Protein AF-A0A925WTY4-F1 (afdb_monomer)

Radius of gyration: 14.21 Å; Cα contacts (8 Å, |Δi|>4): 182; chains: 1; bounding box: 34×25×43 Å

Sequence (98 aa):
MDRHCSYSPDRRWILTDTYPDTGGFRTRLLFDPAKEQRIDIGRFHGPTPPGGEIRCDLHPRWSRDGRQVCIDSIHENGRRQVYVLDVSGFTAAIARGI

pLDDT: mean 70.8, std 14.61, range [34.0, 86.88]

Secondary structure (DSSP, 8-state):
-----EE-TTS-PEEEEPPP-TTSEEEEEEEETTTTEEEEEEEEE----TT---------EE-TTSSEEEEEE-TTTSS-EEEEEE-HHHHTT-----

Nearest PDB structures (foldseek):
  2gop-assembly1_A  TM=6.955E-01  e=1.382E-01  Pyrococcus furiosus
  2ecf-assembly1_A-2  TM=6.765E-01  e=1.037E-01  Stenotrophomonas maltophilia
  3pe7-assembly1_A  TM=4.544E-01  e=6.978E-03  Yersinia enterocolitica subsp. enterocolitica 8081
  5yp4-assembly2_C  TM=6.655E-01  e=1.382E-01  Pseudoxanthomonas mexicana
  5yp4-assembly2_D  TM=4.133E-01  e=8.729E-02  Pseudoxanthomonas mexicana

Structure (mmCIF, N/CA/C/O backbone):
data_AF-A0A925WTY4-F1
#
_entry.id   AF-A0A925WTY4-F1
#
loop_
_atom_site.group_PDB
_atom_site.id
_atom_site.type_symbol
_atom_site.label_atom_id
_atom_site.label_alt_id
_atom_site.label_comp_id
_atom_site.label_asym_id
_atom_site.label_entity_id
_atom_site.label_seq_id
_atom_site.pdbx_PDB_ins_code
_atom_site.Cartn_x
_atom_site.Cartn_y
_atom_site.Cartn_z
_atom_site.occupancy
_atom_site.B_iso_or_equiv
_atom_site.auth_seq_id
_atom_site.auth_comp_id
_atom_site.auth_asym_id
_atom_site.auth_atom_id
_atom_site.pdbx_PDB_model_num
ATOM 1 N N . MET A 1 1 ? -1.409 15.444 -11.329 1.00 35.53 1 MET A N 1
ATOM 2 C CA . MET A 1 1 ? -1.956 15.317 -9.953 1.00 35.53 1 MET A CA 1
ATOM 3 C C . MET A 1 1 ? -2.829 14.084 -10.012 1.00 35.53 1 MET A C 1
ATOM 5 O O . MET A 1 1 ? -4.044 14.191 -10.160 1.00 35.53 1 MET A O 1
ATOM 9 N N . ASP A 1 2 ? -2.181 12.923 -10.046 1.00 41.03 2 ASP A N 1
ATOM 10 C CA . ASP A 1 2 ? -2.831 11.698 -10.505 1.00 41.03 2 ASP A CA 1
ATOM 11 C C . ASP A 1 2 ? -3.336 10.915 -9.294 1.00 41.03 2 ASP A C 1
ATOM 13 O O . ASP A 1 2 ? -2.665 10.771 -8.272 1.00 41.03 2 ASP A O 1
ATOM 17 N N . ARG A 1 3 ? -4.618 10.564 -9.375 1.00 44.59 3 ARG A N 1
ATOM 18 C CA . ARG A 1 3 ? -5.564 10.396 -8.265 1.00 44.59 3 ARG A CA 1
ATOM 19 C C . ARG A 1 3 ? -5.533 8.978 -7.676 1.00 44.59 3 ARG A C 1
ATOM 21 O O . ARG A 1 3 ? -6.570 8.321 -7.637 1.00 44.59 3 ARG A O 1
ATOM 28 N N . HIS A 1 4 ? -4.387 8.505 -7.188 1.00 60.81 4 HIS A N 1
ATOM 29 C CA . HIS A 1 4 ? -4.259 7.138 -6.639 1.00 60.81 4 HIS A CA 1
ATOM 30 C C . HIS A 1 4 ? -4.226 7.057 -5.108 1.00 60.81 4 HIS A C 1
ATOM 32 O O . HIS A 1 4 ? -3.730 6.087 -4.541 1.00 60.81 4 HIS A O 1
ATOM 38 N N . CYS A 1 5 ? -4.799 8.048 -4.423 1.00 68.69 5 CYS A N 1
ATOM 39 C CA . CYS A 1 5 ? -4.959 8.001 -2.974 1.00 68.69 5 CYS A CA 1
ATOM 40 C C . CYS A 1 5 ? -6.191 7.167 -2.604 1.00 68.69 5 CYS A C 1
ATOM 42 O O . CYS A 1 5 ? -7.307 7.485 -3.018 1.00 68.69 5 CYS A O 1
ATOM 44 N N . SER A 1 6 ? -5.999 6.134 -1.787 1.00 76.12 6 SER A N 1
ATOM 45 C CA . SER A 1 6 ? -7.090 5.308 -1.263 1.00 76.12 6 SER A CA 1
ATOM 46 C C . SER A 1 6 ? -7.072 5.326 0.255 1.00 76.12 6 SER A C 1
ATOM 48 O O . SER A 1 6 ? -6.056 5.018 0.882 1.00 76.12 6 SER A O 1
ATOM 50 N N . TYR A 1 7 ? -8.202 5.700 0.847 1.00 82.50 7 TYR A N 1
ATOM 51 C CA . TYR A 1 7 ? -8.368 5.652 2.290 1.00 82.50 7 TYR A CA 1
ATOM 52 C C . TYR A 1 7 ? -8.609 4.212 2.741 1.00 82.50 7 TYR A C 1
ATOM 54 O O . TYR A 1 7 ? -9.363 3.458 2.124 1.00 82.50 7 TYR A O 1
ATOM 62 N N . SER A 1 8 ? -7.980 3.864 3.853 1.00 81.50 8 SER A N 1
ATOM 63 C CA . SER A 1 8 ? -8.329 2.698 4.664 1.00 81.50 8 SER A CA 1
ATOM 64 C C . SER A 1 8 ? -9.809 2.717 5.076 1.00 81.50 8 SER A C 1
ATOM 66 O O . SER A 1 8 ? -10.437 3.783 5.083 1.00 81.50 8 SER A O 1
ATOM 68 N N . PRO A 1 9 ? -10.393 1.558 5.439 1.00 80.88 9 PRO A N 1
ATOM 69 C CA . PRO A 1 9 ? -11.803 1.469 5.827 1.00 80.88 9 PRO A CA 1
ATOM 70 C C . PRO A 1 9 ? -12.190 2.398 6.989 1.00 80.88 9 PRO A C 1
ATOM 72 O O . PRO A 1 9 ? -13.298 2.930 7.004 1.00 80.88 9 PRO A O 1
ATOM 75 N N . ASP A 1 10 ? -11.268 2.635 7.925 1.00 80.50 10 ASP A N 1
ATOM 76 C CA . ASP A 1 10 ? -11.433 3.542 9.069 1.00 80.50 10 ASP A CA 1
ATOM 77 C C . ASP A 1 10 ? -11.120 5.016 8.736 1.00 80.50 10 ASP A C 1
ATOM 79 O O . ASP A 1 10 ? -11.238 5.887 9.596 1.00 80.50 10 ASP A O 1
ATOM 83 N N . ARG A 1 11 ? -10.744 5.306 7.482 1.00 82.44 11 ARG A N 1
ATOM 84 C CA . ARG A 1 11 ? -10.321 6.618 6.961 1.00 82.44 11 ARG A CA 1
ATOM 85 C C . ARG A 1 11 ? -9.110 7.226 7.662 1.00 82.44 11 ARG A C 1
ATOM 87 O O . ARG A 1 11 ? -8.843 8.415 7.481 1.00 82.44 11 ARG A O 1
ATOM 94 N N . ARG A 1 12 ? -8.357 6.434 8.4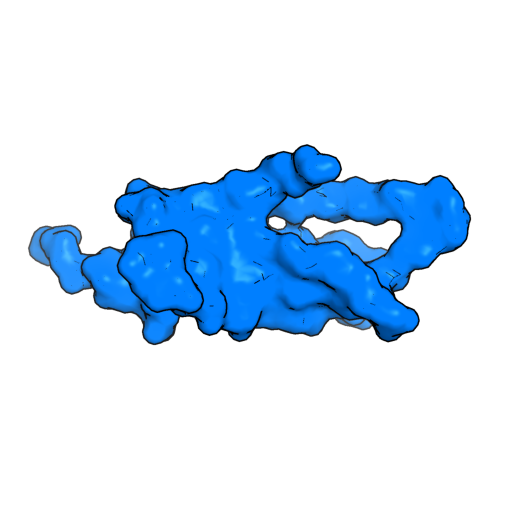22 1.00 82.88 12 ARG A N 1
ATOM 95 C CA . ARG A 1 12 ? -7.198 6.926 9.164 1.00 82.88 12 ARG A CA 1
ATOM 96 C C . ARG A 1 12 ? -5.943 6.952 8.308 1.00 82.88 12 ARG A C 1
ATOM 98 O O . ARG A 1 12 ? -5.200 7.923 8.321 1.00 82.88 12 ARG A O 1
ATOM 105 N N . TRP A 1 13 ? -5.718 5.888 7.556 1.00 84.62 13 TRP A N 1
ATOM 106 C CA . TRP A 1 13 ? -4.559 5.737 6.686 1.00 84.62 13 TRP A CA 1
ATOM 107 C C . TRP A 1 13 ? -4.897 6.082 5.246 1.00 84.62 13 TRP A C 1
ATOM 109 O O . TRP A 1 13 ? -5.901 5.608 4.707 1.00 84.62 13 TRP A O 1
ATOM 119 N N . ILE A 1 14 ? -4.018 6.851 4.617 1.00 86.88 14 ILE A N 1
ATOM 120 C CA . ILE A 1 14 ? -4.009 7.131 3.187 1.00 86.88 14 ILE A CA 1
ATOM 121 C C . ILE A 1 14 ? -2.932 6.258 2.5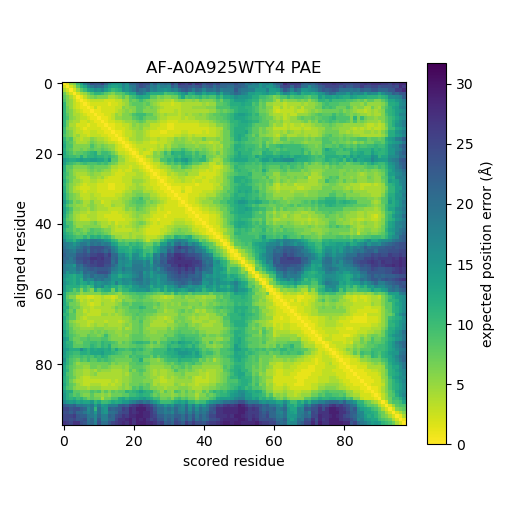60 1.00 86.88 14 ILE A C 1
ATOM 123 O O . ILE A 1 14 ? -1.756 6.388 2.890 1.00 86.88 14 ILE A O 1
ATOM 127 N N . LEU A 1 15 ? -3.324 5.385 1.641 1.00 83.81 15 LEU A N 1
ATOM 128 C CA . LEU A 1 15 ? -2.391 4.669 0.784 1.00 83.81 15 LEU A CA 1
ATOM 129 C C . LEU A 1 15 ? -2.118 5.515 -0.457 1.00 83.81 15 LEU A C 1
ATOM 131 O O . LEU A 1 15 ? -3.051 5.865 -1.180 1.00 83.81 15 LEU A O 1
ATOM 135 N N . THR A 1 16 ? -0.850 5.855 -0.671 1.00 79.94 16 THR A N 1
ATOM 136 C CA . THR A 1 16 ? -0.386 6.671 -1.797 1.00 79.94 16 THR A CA 1
ATOM 137 C C . THR A 1 16 ? 1.011 6.234 -2.252 1.00 79.94 16 THR A C 1
ATOM 139 O O . THR A 1 16 ? 1.603 5.289 -1.714 1.00 79.94 16 THR A O 1
ATOM 142 N N . ASP A 1 17 ? 1.536 6.892 -3.279 1.00 76.19 17 ASP A N 1
ATOM 143 C CA . ASP A 1 17 ? 2.849 6.624 -3.843 1.00 76.19 17 ASP A CA 1
ATOM 144 C C . ASP A 1 17 ? 3.617 7.876 -4.222 1.00 76.19 17 ASP A C 1
ATOM 146 O O . ASP A 1 17 ? 3.059 8.958 -4.403 1.00 76.19 17 ASP A O 1
ATOM 150 N N . THR A 1 18 ? 4.932 7.715 -4.310 1.00 73.38 18 THR A N 1
ATOM 151 C CA . THR A 1 18 ? 5.818 8.762 -4.798 1.00 73.38 18 THR A CA 1
ATOM 152 C C . THR A 1 18 ? 6.014 8.644 -6.302 1.00 73.38 18 THR A C 1
ATOM 154 O O . THR A 1 18 ? 6.024 7.548 -6.872 1.00 73.38 18 THR A O 1
ATOM 157 N N . TYR A 1 19 ? 6.298 9.782 -6.933 1.00 69.88 19 TYR A N 1
ATOM 158 C CA . TYR A 1 19 ? 6.878 9.787 -8.270 1.00 69.88 19 TYR A CA 1
ATOM 159 C C . TYR A 1 19 ? 8.163 8.944 -8.311 1.00 69.88 19 TYR A C 1
ATOM 161 O O . TYR A 1 19 ? 8.834 8.803 -7.278 1.00 69.88 19 TYR A O 1
ATOM 169 N N . PRO A 1 20 ? 8.490 8.364 -9.480 1.00 67.06 20 PRO A N 1
ATOM 170 C CA . PRO A 1 20 ? 9.725 7.621 -9.637 1.00 67.06 20 PRO A CA 1
ATOM 171 C C . PRO A 1 20 ? 10.922 8.532 -9.356 1.00 67.06 20 PRO A C 1
ATOM 173 O O . PRO A 1 20 ? 10.970 9.667 -9.833 1.00 67.06 20 PRO A O 1
ATOM 176 N N . ASP A 1 21 ? 11.866 8.037 -8.559 1.00 70.00 21 ASP A N 1
ATOM 177 C CA . ASP A 1 21 ? 13.143 8.708 -8.330 1.00 70.00 21 ASP A CA 1
ATOM 178 C C . ASP A 1 21 ? 14.042 8.653 -9.581 1.00 70.00 21 ASP A C 1
ATOM 180 O O . ASP A 1 21 ? 13.698 8.051 -10.601 1.00 70.00 21 ASP A O 1
ATOM 184 N N . THR A 1 22 ? 15.226 9.267 -9.513 1.00 69.81 22 THR A N 1
ATOM 185 C CA . THR A 1 22 ? 16.219 9.254 -10.603 1.00 69.81 22 THR A CA 1
ATOM 186 C C . THR A 1 22 ? 16.678 7.845 -10.996 1.00 69.81 22 THR A C 1
ATOM 188 O O . THR A 1 22 ? 17.235 7.671 -12.076 1.00 69.81 22 THR A O 1
ATOM 191 N N . GLY A 1 23 ? 16.448 6.843 -10.141 1.00 67.00 23 GLY A N 1
ATOM 192 C CA . GLY A 1 23 ? 16.701 5.428 -10.408 1.00 67.00 23 GLY A CA 1
ATOM 193 C C . GLY A 1 23 ? 15.480 4.663 -10.928 1.00 67.00 23 GLY A C 1
ATOM 194 O O . GLY A 1 23 ? 15.561 3.448 -11.079 1.00 67.00 23 GLY A O 1
ATOM 195 N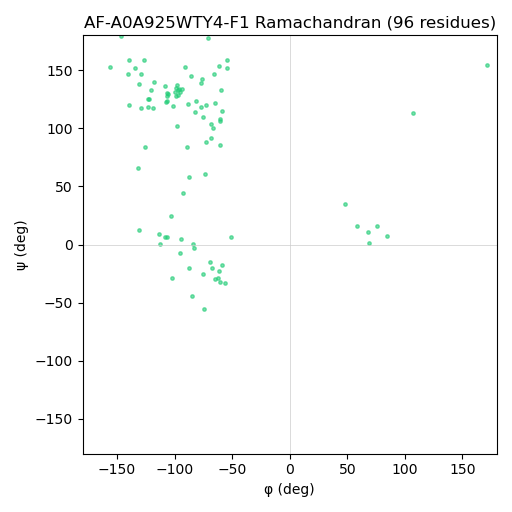 N . GLY A 1 24 ? 14.350 5.329 -11.184 1.00 70.62 24 GLY A N 1
ATOM 196 C CA . GLY A 1 24 ? 13.120 4.693 -11.657 1.00 70.62 24 GLY A CA 1
ATOM 197 C C . GLY A 1 24 ? 12.349 3.933 -10.575 1.00 70.62 24 GLY A C 1
ATOM 198 O O . GLY A 1 24 ? 11.477 3.124 -10.899 1.00 70.62 24 GLY A O 1
ATOM 199 N N . PHE A 1 25 ? 12.635 4.157 -9.291 1.00 72.06 25 PHE A N 1
ATOM 200 C CA . PHE A 1 25 ? 11.923 3.504 -8.194 1.00 72.06 25 PHE A CA 1
ATOM 201 C C . PHE A 1 25 ? 10.764 4.355 -7.694 1.00 72.06 25 PHE A C 1
ATOM 203 O O . PHE A 1 25 ? 10.925 5.539 -7.410 1.00 72.06 25 PHE A O 1
ATOM 210 N N . ARG A 1 26 ? 9.606 3.723 -7.507 1.00 75.31 26 ARG A N 1
ATOM 211 C CA . ARG A 1 26 ? 8.440 4.318 -6.847 1.00 75.31 26 ARG A CA 1
ATOM 212 C C . ARG A 1 26 ? 8.273 3.709 -5.467 1.00 75.31 26 ARG A C 1
ATOM 214 O O . ARG A 1 26 ? 8.261 2.483 -5.322 1.00 75.31 26 ARG A O 1
ATOM 221 N N . THR A 1 27 ? 8.118 4.557 -4.460 1.00 76.94 27 THR A N 1
ATOM 222 C CA . THR A 1 27 ? 7.878 4.115 -3.088 1.00 76.94 27 THR A CA 1
ATOM 223 C C . THR A 1 27 ? 6.391 4.158 -2.788 1.00 76.94 27 THR A C 1
ATOM 225 O O . THR A 1 27 ? 5.703 5.137 -3.074 1.00 76.94 27 THR A O 1
ATOM 228 N N . ARG A 1 28 ? 5.898 3.070 -2.206 1.00 78.31 28 ARG A N 1
ATOM 229 C CA . ARG A 1 28 ? 4.544 2.922 -1.692 1.00 78.31 28 ARG A CA 1
ATOM 230 C C . ARG A 1 28 ? 4.544 3.238 -0.218 1.00 78.31 28 ARG A C 1
ATOM 232 O O . ARG A 1 28 ? 5.369 2.706 0.524 1.00 78.31 28 ARG A O 1
ATOM 239 N N . LEU A 1 29 ? 3.612 4.086 0.192 1.00 82.56 29 LEU A N 1
ATOM 240 C CA . LEU A 1 29 ? 3.562 4.568 1.559 1.00 82.56 29 LEU A CA 1
ATOM 241 C C . LEU A 1 29 ? 2.134 4.662 2.086 1.00 82.56 29 LEU A C 1
ATOM 243 O O . LEU A 1 29 ? 1.188 4.974 1.361 1.00 82.56 29 LEU A O 1
ATOM 247 N N . LEU A 1 30 ? 2.015 4.405 3.381 1.00 84.06 30 LEU A N 1
ATOM 248 C CA . LEU A 1 30 ? 0.864 4.745 4.193 1.00 84.06 30 LEU A CA 1
ATOM 249 C C . LEU A 1 30 ? 1.143 6.067 4.897 1.00 84.06 30 LEU A C 1
ATOM 251 O O . LEU A 1 30 ? 2.214 6.261 5.472 1.00 84.06 30 LEU A O 1
ATOM 255 N N . PHE A 1 31 ? 0.172 6.967 4.865 1.00 84.19 31 PHE A N 1
ATOM 256 C CA . PHE A 1 31 ? 0.240 8.251 5.543 1.00 84.19 31 PHE A CA 1
ATOM 257 C C . PHE A 1 31 ? -0.943 8.405 6.502 1.00 84.19 31 PHE A C 1
ATOM 259 O O . PHE A 1 31 ? -2.092 8.261 6.086 1.00 84.19 31 PHE A O 1
ATOM 266 N N . ASP A 1 32 ? -0.665 8.680 7.777 1.00 86.44 32 ASP A N 1
ATOM 267 C CA . ASP A 1 32 ? -1.651 9.069 8.792 1.00 86.44 32 ASP A CA 1
ATOM 268 C C . ASP A 1 32 ? -1.624 10.606 8.908 1.00 86.44 32 ASP A C 1
ATOM 270 O O . ASP A 1 32 ? -0.707 11.152 9.531 1.00 86.44 32 ASP A O 1
ATOM 274 N N . PRO A 1 33 ? -2.595 11.327 8.313 1.00 82.00 33 PRO A N 1
ATOM 275 C CA . PRO A 1 33 ? -2.630 12.784 8.350 1.00 82.00 33 PRO A CA 1
ATOM 276 C C . PRO A 1 33 ? -2.905 13.336 9.753 1.00 82.00 33 PRO A C 1
ATOM 278 O O . PRO A 1 33 ? -2.580 14.488 10.010 1.00 82.00 33 PRO A O 1
ATOM 281 N N . ALA A 1 34 ? -3.476 12.546 10.671 1.00 81.50 34 ALA A N 1
ATOM 282 C CA . ALA A 1 34 ? -3.738 13.006 12.034 1.00 81.50 34 ALA A CA 1
ATOM 283 C C . ALA A 1 34 ? -2.459 13.060 12.882 1.00 81.50 34 ALA A C 1
ATOM 285 O O . ALA A 1 34 ? -2.394 13.810 13.854 1.00 81.50 34 ALA A O 1
ATOM 286 N N . LYS A 1 35 ? -1.453 12.254 12.529 1.00 81.50 35 LYS A N 1
ATOM 287 C CA . LYS A 1 35 ? -0.159 12.181 13.226 1.00 81.50 35 LYS A CA 1
ATOM 288 C C . LYS A 1 35 ? 1.014 12.694 12.395 1.00 81.50 35 LYS A C 1
ATOM 290 O O . LYS A 1 35 ? 2.146 12.597 12.855 1.00 81.50 35 LYS A O 1
ATOM 295 N N . GLU A 1 36 ? 0.752 13.144 11.167 1.00 84.69 36 GLU A N 1
ATOM 296 C CA . GLU A 1 36 ? 1.767 13.432 10.144 1.00 84.69 36 GLU A CA 1
ATOM 297 C C . GLU A 1 36 ? 2.785 12.288 9.984 1.00 84.69 36 GLU A C 1
ATOM 299 O O . GLU A 1 36 ? 3.972 12.493 9.729 1.00 84.69 36 GLU A O 1
ATOM 304 N N . GLN A 1 37 ? 2.319 11.045 10.141 1.00 84.00 37 GLN A N 1
ATOM 305 C CA . GLN A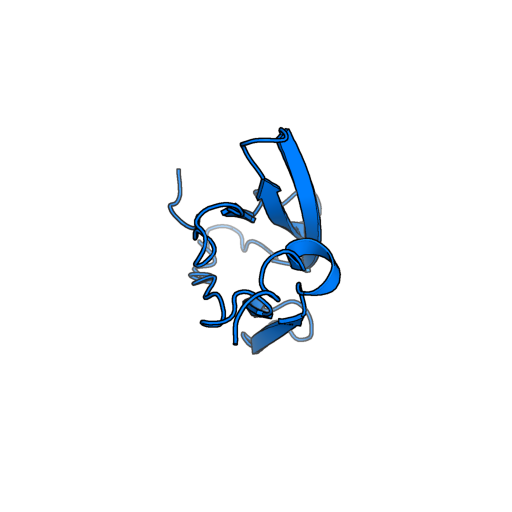 1 37 ? 3.184 9.872 10.149 1.00 84.00 37 GLN A CA 1
ATOM 306 C C . GLN A 1 37 ? 3.185 9.197 8.782 1.00 84.00 37 GLN A C 1
ATOM 308 O O . GLN A 1 37 ? 2.135 8.835 8.254 1.00 84.00 37 GLN A O 1
ATOM 313 N N . ARG A 1 38 ? 4.382 8.962 8.241 1.00 84.94 38 ARG A N 1
ATOM 314 C CA . ARG A 1 38 ? 4.604 8.209 7.003 1.00 84.94 38 ARG A CA 1
ATOM 315 C C . ARG A 1 38 ? 5.233 6.849 7.300 1.00 84.94 38 ARG A C 1
ATOM 317 O O . ARG A 1 38 ? 6.176 6.760 8.080 1.00 84.94 38 ARG A O 1
ATOM 324 N N . ILE A 1 39 ? 4.736 5.813 6.631 1.00 83.62 39 ILE A N 1
ATOM 325 C CA . ILE A 1 39 ? 5.249 4.443 6.693 1.00 83.62 39 ILE A CA 1
ATOM 326 C C . ILE A 1 39 ? 5.460 3.946 5.268 1.00 83.62 39 ILE A C 1
ATOM 328 O O . ILE A 1 39 ? 4.502 3.824 4.508 1.00 83.62 39 ILE A O 1
ATOM 332 N N . ASP A 1 40 ? 6.701 3.630 4.912 1.00 84.56 40 ASP A N 1
ATOM 333 C CA . ASP A 1 40 ? 7.027 3.069 3.602 1.00 84.56 40 ASP A CA 1
ATOM 334 C C . ASP A 1 40 ? 6.776 1.558 3.620 1.00 84.56 40 ASP A C 1
ATOM 336 O O . ASP A 1 40 ? 7.436 0.813 4.340 1.00 84.56 40 ASP A O 1
ATOM 340 N N . ILE A 1 41 ? 5.800 1.110 2.831 1.00 79.81 41 ILE A N 1
ATOM 341 C CA . ILE A 1 41 ? 5.371 -0.296 2.760 1.00 79.81 41 ILE A CA 1
ATOM 342 C C . ILE A 1 41 ? 6.038 -1.064 1.612 1.00 79.81 41 ILE A C 1
ATOM 344 O O . ILE A 1 41 ? 5.877 -2.276 1.501 1.00 79.81 41 ILE A O 1
ATOM 348 N N . GLY A 1 42 ? 6.783 -0.377 0.744 1.00 75.88 42 GLY A N 1
ATOM 349 C CA . GLY A 1 42 ? 7.593 -1.023 -0.284 1.00 75.88 42 GLY A CA 1
ATOM 350 C C . GLY A 1 42 ? 8.187 -0.043 -1.288 1.00 75.88 42 GLY A C 1
ATOM 351 O O . GLY A 1 42 ? 7.639 1.031 -1.524 1.00 75.88 42 GLY A O 1
ATOM 352 N N . ARG A 1 43 ? 9.305 -0.423 -1.907 1.00 79.50 43 ARG A N 1
ATOM 353 C CA . ARG A 1 43 ? 9.965 0.336 -2.976 1.00 79.50 43 ARG A CA 1
ATOM 354 C C . ARG A 1 43 ? 10.076 -0.557 -4.200 1.00 79.50 43 ARG A C 1
ATOM 356 O O . ARG A 1 43 ? 10.714 -1.603 -4.145 1.00 79.50 43 ARG A O 1
ATOM 363 N N . PHE A 1 44 ? 9.446 -0.149 -5.294 1.00 73.62 44 PHE A N 1
ATOM 364 C CA . PHE A 1 44 ? 9.296 -0.977 -6.485 1.00 73.62 44 PHE A CA 1
ATOM 365 C C . PHE A 1 44 ? 9.931 -0.293 -7.688 1.00 73.62 44 PHE A C 1
ATOM 367 O O . PHE A 1 44 ? 9.705 0.893 -7.931 1.00 73.62 44 PHE A O 1
ATOM 374 N N . HIS A 1 45 ? 10.723 -1.045 -8.448 1.00 68.81 45 HIS A N 1
ATOM 375 C CA . HIS A 1 45 ? 11.298 -0.556 -9.693 1.00 68.81 45 HIS A CA 1
ATOM 376 C C . HIS A 1 45 ? 10.203 -0.474 -10.764 1.00 68.81 45 HIS A C 1
ATOM 378 O O . HIS A 1 45 ? 9.558 -1.473 -11.093 1.00 68.81 45 HIS A O 1
ATOM 384 N N . GLY A 1 46 ? 9.975 0.729 -11.279 1.00 64.38 46 GLY A N 1
ATOM 385 C CA . GLY A 1 46 ? 9.026 1.022 -12.342 1.00 64.38 46 GLY A CA 1
ATOM 386 C C . GLY A 1 46 ? 9.760 1.746 -13.465 1.00 64.38 46 GLY A C 1
ATOM 387 O O . GLY A 1 46 ? 9.731 2.979 -13.479 1.00 64.38 46 GLY A O 1
ATOM 388 N N . PRO A 1 47 ? 10.433 1.023 -14.382 1.00 58.25 47 PRO A N 1
ATOM 389 C CA . PRO A 1 47 ? 11.190 1.646 -15.459 1.00 58.25 47 PRO A CA 1
ATOM 390 C C . PRO A 1 47 ? 10.232 2.476 -16.303 1.00 58.25 47 PRO A C 1
ATOM 392 O O . PRO A 1 47 ? 9.420 1.913 -17.019 1.00 58.25 47 PRO A O 1
ATOM 395 N N . THR A 1 48 ? 10.279 3.802 -16.192 1.00 55.84 48 THR A N 1
ATOM 396 C CA . THR A 1 48 ? 9.412 4.682 -16.984 1.00 55.84 48 THR A CA 1
ATOM 397 C C . THR A 1 48 ? 9.984 4.710 -18.405 1.00 55.84 48 THR A C 1
ATOM 399 O O . THR A 1 48 ? 11.085 5.234 -18.579 1.00 55.84 48 THR A O 1
ATOM 402 N N . PRO A 1 49 ? 9.332 4.109 -19.420 1.00 52.16 49 PRO A N 1
ATOM 403 C CA . PRO A 1 49 ? 9.866 4.088 -20.770 1.00 52.16 49 PRO A CA 1
ATOM 404 C C . PRO A 1 49 ? 9.892 5.517 -21.323 1.00 52.16 49 PRO A C 1
ATOM 406 O O . PRO A 1 49 ? 8.985 6.300 -21.017 1.00 52.16 49 PRO A O 1
ATOM 409 N N . PRO A 1 50 ? 10.871 5.872 -22.172 1.00 42.38 50 PRO A N 1
ATOM 410 C CA . PRO A 1 50 ? 10.862 7.160 -22.852 1.00 42.38 50 PRO A CA 1
ATOM 411 C C . PRO A 1 50 ? 9.581 7.277 -23.692 1.00 42.38 50 PRO A C 1
ATOM 413 O O . PRO A 1 50 ? 9.368 6.493 -24.613 1.00 42.38 50 PRO A O 1
ATOM 416 N N . GLY A 1 51 ? 8.704 8.222 -23.344 1.00 48.34 51 GLY A N 1
ATOM 417 C CA . GLY A 1 51 ? 7.442 8.471 -24.054 1.00 48.34 51 GLY A CA 1
ATOM 418 C C . GLY A 1 51 ? 6.250 7.592 -23.650 1.00 48.34 51 GLY A C 1
ATOM 419 O O . GLY A 1 51 ? 5.208 7.676 -24.296 1.00 48.34 51 GLY A O 1
ATOM 420 N N . GLY A 1 52 ? 6.366 6.770 -22.602 1.00 46.88 52 GLY A N 1
ATOM 421 C CA . GLY A 1 52 ? 5.297 5.874 -22.154 1.00 46.88 52 GLY A CA 1
ATOM 422 C C . GLY A 1 52 ? 4.819 6.166 -20.733 1.00 46.88 52 GLY A C 1
ATOM 423 O O . GLY A 1 52 ? 5.561 6.001 -19.767 1.00 46.88 52 GLY A O 1
ATOM 424 N N . GLU A 1 53 ? 3.548 6.532 -20.595 1.00 43.75 53 GLU A N 1
ATOM 425 C CA . GLU A 1 53 ? 2.837 6.545 -19.318 1.00 43.75 53 GLU A CA 1
ATOM 426 C C . GLU A 1 53 ? 2.661 5.080 -18.874 1.00 43.75 53 GLU A C 1
ATOM 428 O O . GLU A 1 53 ? 1.846 4.351 -19.443 1.00 43.75 53 GLU A O 1
ATOM 433 N N . ILE A 1 54 ? 3.444 4.592 -17.898 1.00 50.41 54 ILE A N 1
ATOM 434 C CA . ILE A 1 54 ? 3.121 3.303 -17.267 1.00 50.41 54 ILE A CA 1
ATOM 435 C C . ILE A 1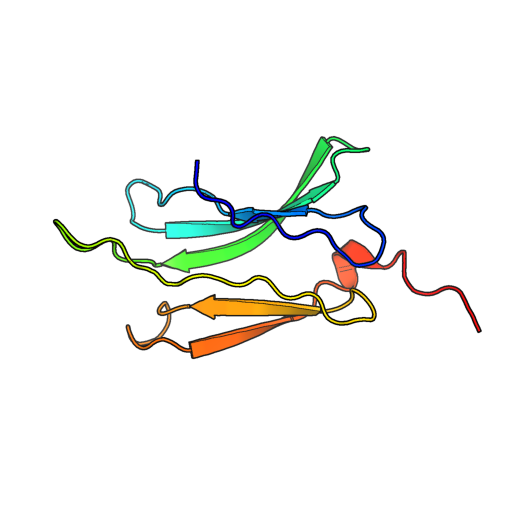 54 ? 1.839 3.513 -16.471 1.00 50.41 54 ILE A C 1
ATOM 437 O O . ILE A 1 54 ? 1.861 3.868 -15.293 1.00 50.41 54 ILE A O 1
ATOM 441 N N . ARG A 1 55 ? 0.715 3.246 -17.136 1.00 47.66 55 ARG A N 1
ATOM 442 C CA . ARG A 1 55 ? -0.587 2.991 -16.527 1.00 47.66 55 ARG A CA 1
ATOM 443 C C . ARG A 1 55 ? -0.584 1.603 -15.900 1.00 47.66 55 ARG A C 1
ATOM 445 O O . ARG A 1 55 ? -1.377 0.731 -16.245 1.00 47.66 55 ARG A O 1
ATOM 452 N N . CYS A 1 56 ? 0.304 1.384 -14.937 1.00 48.44 56 CYS A N 1
ATOM 453 C CA . CYS A 1 56 ? -0.147 0.609 -13.798 1.00 48.44 56 CYS A CA 1
ATOM 454 C C . CYS A 1 56 ? -1.059 1.583 -13.061 1.00 48.44 56 CYS A C 1
ATOM 456 O O . CYS A 1 56 ? -0.587 2.362 -12.238 1.00 48.44 56 CYS A O 1
ATOM 458 N N . ASP A 1 57 ? -2.343 1.590 -13.435 1.00 48.53 57 ASP A N 1
ATOM 459 C CA . ASP A 1 57 ? -3.411 2.046 -12.552 1.00 48.53 57 ASP A CA 1
ATOM 460 C C . ASP A 1 57 ? -3.341 1.117 -11.355 1.00 48.53 57 ASP A C 1
ATOM 462 O O . ASP A 1 57 ? -3.926 0.033 -11.305 1.00 48.53 57 ASP A O 1
ATOM 466 N N . LEU A 1 58 ? -2.466 1.510 -10.445 1.00 51.03 58 LEU A N 1
ATOM 467 C CA . LEU A 1 58 ? -2.307 0.915 -9.155 1.00 51.03 58 LEU A CA 1
ATOM 468 C C . LEU A 1 58 ? -3.620 1.285 -8.504 1.00 51.03 58 LEU A C 1
ATOM 470 O O . LEU A 1 58 ? -3.810 2.441 -8.145 1.00 51.03 58 LEU A O 1
ATOM 474 N N . HIS A 1 59 ? -4.562 0.355 -8.470 1.00 56.72 59 HIS A N 1
ATOM 475 C CA . HIS A 1 59 ? -5.787 0.510 -7.712 1.00 56.72 59 HIS A CA 1
ATOM 476 C C . HIS A 1 59 ? -5.492 -0.036 -6.316 1.00 56.72 59 HIS A C 1
ATOM 478 O O . HIS A 1 59 ? -5.761 -1.214 -6.079 1.00 56.72 59 HIS A O 1
ATOM 484 N N . PRO A 1 60 ? -4.902 0.753 -5.392 1.00 63.25 60 PRO A N 1
ATOM 485 C CA . PRO A 1 60 ? -4.685 0.308 -4.035 1.00 63.25 60 PRO A CA 1
ATOM 486 C C . PRO A 1 60 ? -6.035 -0.001 -3.402 1.00 63.25 60 PRO A C 1
ATOM 488 O O . PRO A 1 60 ? -6.848 0.887 -3.115 1.00 63.25 60 PRO A O 1
ATOM 491 N N . ARG A 1 61 ? -6.293 -1.292 -3.222 1.00 75.44 61 ARG A N 1
ATOM 492 C CA . ARG A 1 61 ? -7.496 -1.786 -2.565 1.00 75.44 61 ARG A CA 1
ATOM 493 C C . ARG A 1 61 ? -7.097 -2.279 -1.194 1.00 75.44 61 ARG A C 1
ATOM 495 O O . ARG A 1 61 ? -6.232 -3.141 -1.066 1.00 75.44 61 ARG A O 1
ATOM 502 N N . TRP A 1 62 ? -7.753 -1.721 -0.193 1.00 81.38 62 TRP A N 1
ATOM 503 C CA . TRP A 1 62 ? -7.708 -2.234 1.160 1.00 81.38 62 TR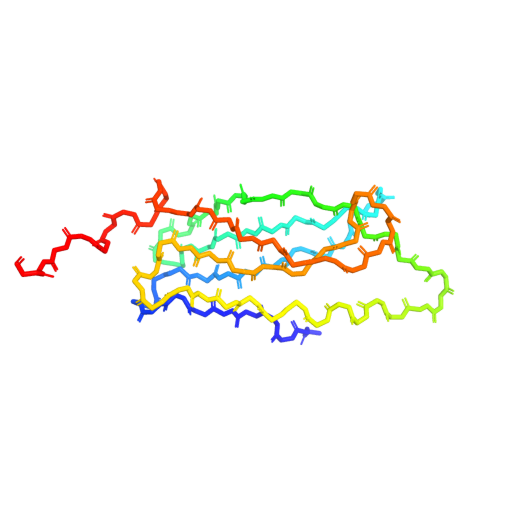P A CA 1
ATOM 504 C C . TRP A 1 62 ? -8.584 -3.478 1.264 1.00 81.38 62 TRP A C 1
ATOM 506 O O . TRP A 1 62 ? -9.667 -3.543 0.666 1.00 81.38 62 TRP A O 1
ATOM 516 N N . SER A 1 63 ? -8.137 -4.454 2.047 1.00 83.06 63 SER A N 1
ATOM 517 C CA . SER A 1 63 ? -9.033 -5.475 2.573 1.00 83.06 63 SER A CA 1
ATOM 518 C C . SER A 1 63 ? -10.100 -4.816 3.451 1.00 83.06 63 SER A C 1
ATOM 520 O O . SER A 1 63 ? -9.901 -3.735 4.010 1.00 83.06 63 SER A O 1
ATOM 522 N N . ARG A 1 64 ? -11.269 -5.453 3.576 1.00 80.00 64 ARG A N 1
ATOM 523 C CA . ARG A 1 64 ? -12.382 -4.895 4.367 1.00 80.00 64 ARG A CA 1
ATOM 524 C C . ARG A 1 64 ? -12.044 -4.737 5.849 1.00 80.00 64 ARG A C 1
ATOM 526 O O . ARG A 1 64 ? -12.586 -3.848 6.490 1.00 80.00 64 ARG A O 1
ATOM 533 N N . ASP A 1 65 ? -11.159 -5.584 6.362 1.00 79.62 65 ASP A N 1
ATOM 534 C CA . ASP A 1 65 ? -10.644 -5.517 7.731 1.00 79.62 65 ASP A CA 1
ATOM 535 C C . ASP A 1 65 ? -9.483 -4.514 7.892 1.00 79.62 65 ASP A C 1
ATOM 537 O O . ASP A 1 65 ? -8.982 -4.330 8.995 1.00 79.62 65 ASP A O 1
ATOM 541 N N . GLY A 1 66 ? -9.038 -3.872 6.804 1.00 82.69 66 GLY A N 1
ATOM 542 C CA . GLY A 1 66 ? -7.951 -2.892 6.792 1.00 82.69 66 GLY A CA 1
ATOM 543 C C . GLY A 1 66 ?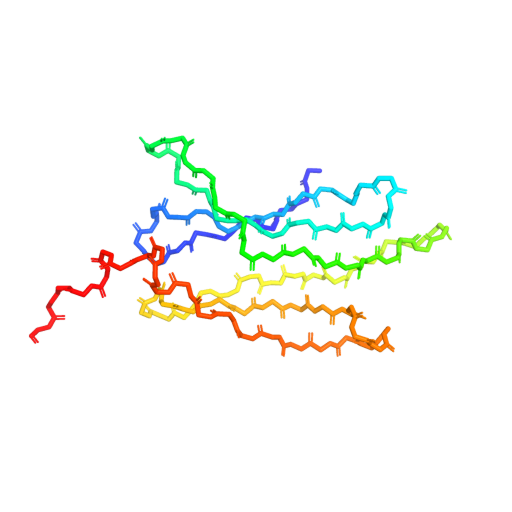 -6.563 -3.463 7.094 1.00 82.69 66 GLY A C 1
ATOM 544 O O . GLY A 1 66 ? -5.625 -2.696 7.285 1.00 82.69 66 GLY A O 1
ATOM 545 N N . ARG A 1 67 ? -6.408 -4.790 7.127 1.00 82.88 67 ARG A N 1
ATOM 546 C CA . ARG A 1 67 ? -5.146 -5.462 7.474 1.00 82.88 67 ARG A CA 1
ATOM 547 C C . ARG A 1 67 ? -4.219 -5.673 6.287 1.00 82.88 67 ARG A C 1
ATOM 549 O O . ARG A 1 67 ? -3.030 -5.895 6.484 1.00 82.88 67 ARG A O 1
ATOM 556 N N . GLN A 1 68 ? -4.744 -5.637 5.070 1.00 86.19 68 GLN A N 1
ATOM 557 C CA . GLN A 1 68 ? -3.997 -5.944 3.859 1.00 86.19 68 GLN A CA 1
ATOM 558 C C . GLN A 1 68 ? -4.267 -4.910 2.775 1.00 86.19 68 GLN A C 1
ATOM 560 O O . GLN A 1 68 ? -5.349 -4.317 2.701 1.00 86.19 68 GLN A O 1
ATOM 565 N N . VAL A 1 69 ? -3.283 -4.728 1.899 1.00 85.06 69 VAL A N 1
ATOM 566 C CA . VAL A 1 69 ? -3.404 -3.869 0.721 1.00 85.06 69 VAL A CA 1
ATOM 567 C C . VAL A 1 69 ? -2.920 -4.597 -0.522 1.00 85.06 69 VAL A C 1
ATOM 569 O O . VAL A 1 69 ? -1.912 -5.299 -0.504 1.00 85.06 69 VAL A O 1
ATOM 572 N N . CYS A 1 70 ? -3.657 -4.426 -1.610 1.00 81.94 70 CYS A N 1
ATOM 573 C CA . CYS A 1 70 ? -3.340 -4.997 -2.909 1.00 81.94 70 CYS A CA 1
ATOM 574 C C . CYS A 1 70 ? -2.666 -3.943 -3.794 1.00 81.94 70 CYS A C 1
ATOM 576 O O . CYS A 1 70 ? -3.189 -2.833 -3.928 1.00 81.94 70 CYS A O 1
ATOM 578 N N . ILE A 1 71 ? -1.538 -4.289 -4.417 1.00 76.94 71 ILE A N 1
ATOM 579 C CA . ILE A 1 71 ? -0.817 -3.435 -5.367 1.00 76.94 71 ILE A CA 1
ATOM 580 C C . ILE A 1 71 ? -0.515 -4.193 -6.659 1.00 76.94 71 ILE A C 1
ATOM 582 O O . ILE A 1 71 ? -0.232 -5.386 -6.643 1.00 76.94 71 ILE A O 1
ATOM 586 N N . ASP A 1 72 ? -0.508 -3.487 -7.782 1.00 75.50 72 ASP A N 1
ATOM 587 C CA . ASP A 1 72 ? 0.107 -3.989 -9.008 1.00 75.50 72 ASP A CA 1
ATOM 588 C C . ASP A 1 72 ? 1.606 -3.656 -9.015 1.00 75.50 72 ASP A C 1
ATOM 590 O O . ASP A 1 72 ? 2.026 -2.610 -8.527 1.00 75.50 72 ASP A O 1
ATOM 594 N N . SER A 1 73 ? 2.455 -4.513 -9.565 1.00 72.56 73 SER A N 1
ATOM 595 C CA . SER A 1 73 ? 3.862 -4.171 -9.783 1.00 72.56 73 SER A CA 1
ATOM 596 C C . SER A 1 73 ? 4.470 -5.005 -10.906 1.00 72.56 73 SER A C 1
ATOM 598 O O . SER A 1 73 ? 4.035 -6.122 -11.171 1.00 72.56 73 SER A O 1
ATOM 600 N N . ILE A 1 74 ? 5.481 -4.448 -11.572 1.00 75.62 74 ILE A N 1
ATOM 601 C CA . ILE A 1 74 ? 6.262 -5.110 -12.632 1.00 75.62 74 ILE A CA 1
ATOM 602 C C . ILE A 1 74 ? 7.688 -5.462 -12.179 1.00 75.62 74 ILE A C 1
ATOM 604 O O . ILE A 1 74 ? 8.502 -5.884 -12.996 1.00 75.62 74 ILE A O 1
ATOM 608 N N . HIS A 1 75 ? 7.998 -5.263 -10.894 1.00 74.81 75 HIS A N 1
ATOM 609 C CA . HIS A 1 75 ? 9.370 -5.203 -10.387 1.00 74.81 75 HIS A CA 1
ATOM 610 C C . HIS A 1 75 ? 10.185 -6.499 -10.500 1.00 74.81 75 HIS A C 1
ATOM 612 O O . HIS A 1 75 ? 11.398 -6.407 -10.635 1.00 74.81 75 HIS A O 1
ATOM 618 N N . GLU A 1 76 ? 9.561 -7.679 -10.454 1.00 70.81 76 GLU A N 1
ATOM 619 C CA . GLU A 1 76 ? 10.299 -8.947 -10.521 1.00 70.81 76 GLU A CA 1
ATOM 620 C C . GLU A 1 76 ? 10.794 -9.244 -11.947 1.00 70.81 76 GLU A C 1
ATOM 622 O O . GLU A 1 76 ? 11.986 -9.434 -12.172 1.00 70.81 76 GLU A O 1
ATOM 627 N N . ASN A 1 77 ? 9.885 -9.259 -12.934 1.00 73.62 77 ASN A N 1
ATOM 628 C CA . ASN A 1 77 ? 10.167 -9.835 -14.261 1.00 73.62 77 ASN A CA 1
ATOM 629 C C . ASN A 1 77 ? 9.775 -8.899 -15.421 1.00 73.62 77 ASN A C 1
ATOM 631 O O . ASN A 1 77 ? 9.607 -9.355 -16.554 1.00 73.62 77 ASN A O 1
ATOM 635 N N . GLY A 1 78 ? 9.479 -7.625 -15.142 1.00 70.69 78 GLY A N 1
ATOM 636 C CA . GLY A 1 78 ? 8.897 -6.688 -16.114 1.00 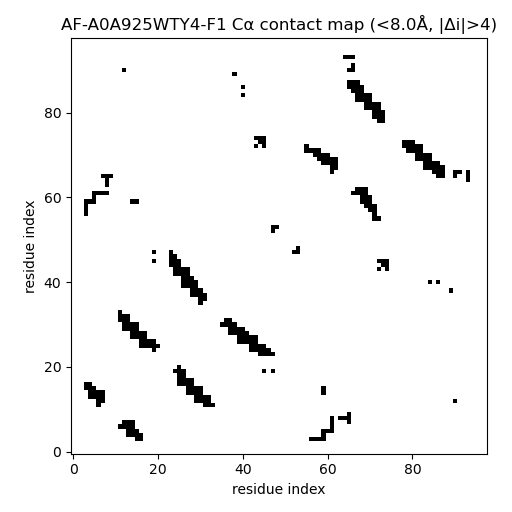70.69 78 GLY A CA 1
ATOM 637 C C . GLY A 1 78 ? 7.448 -7.012 -16.514 1.00 70.69 78 GLY A C 1
ATOM 638 O O . GLY A 1 78 ? 6.857 -6.307 -17.329 1.00 70.69 78 GLY A O 1
ATOM 639 N N . ARG A 1 79 ? 6.852 -8.067 -15.944 1.00 72.69 79 ARG A N 1
ATOM 640 C CA . ARG A 1 79 ? 5.457 -8.476 -16.165 1.00 72.69 79 ARG A CA 1
ATOM 641 C C . ARG A 1 79 ? 4.586 -7.958 -15.030 1.00 72.69 79 ARG A C 1
ATOM 643 O O . ARG A 1 79 ? 4.976 -8.075 -13.873 1.00 72.69 79 ARG A O 1
ATOM 650 N N . ARG A 1 80 ? 3.396 -7.439 -15.350 1.00 75.00 80 ARG A N 1
ATOM 651 C CA . ARG A 1 80 ? 2.431 -6.977 -14.341 1.00 75.00 80 ARG A CA 1
ATOM 652 C C . ARG A 1 80 ? 1.961 -8.158 -13.504 1.00 75.00 80 ARG A C 1
ATOM 654 O O . ARG A 1 80 ? 1.408 -9.110 -14.045 1.00 75.00 80 ARG A O 1
ATOM 661 N N . GLN A 1 81 ? 2.181 -8.057 -12.204 1.00 77.81 81 GLN A N 1
ATOM 662 C CA . GLN A 1 81 ? 1.703 -8.984 -11.189 1.00 77.81 81 GLN A CA 1
ATOM 663 C C . GLN A 1 81 ? 0.958 -8.212 -10.106 1.00 77.81 81 GLN A C 1
ATOM 665 O O . GLN A 1 81 ? 1.159 -7.006 -9.938 1.00 77.81 81 GLN A O 1
ATOM 670 N N . VAL A 1 82 ? 0.105 -8.924 -9.379 1.00 81.25 82 VAL A N 1
ATOM 671 C CA . VAL A 1 82 ? -0.643 -8.394 -8.241 1.00 81.25 82 VAL A CA 1
ATOM 672 C C . VAL A 1 82 ? -0.035 -8.952 -6.961 1.00 81.25 82 VAL A C 1
ATOM 674 O O . VAL A 1 82 ? 0.107 -10.164 -6.822 1.00 81.25 82 VAL A O 1
ATOM 677 N N . TYR A 1 83 ? 0.298 -8.071 -6.025 1.00 81.06 83 TYR A N 1
ATOM 678 C CA . TYR A 1 83 ? 0.880 -8.413 -4.733 1.00 81.06 83 TYR A CA 1
ATOM 679 C C . TYR A 1 83 ? -0.057 -7.975 -3.617 1.00 81.06 83 TYR A C 1
ATOM 681 O O . TYR A 1 83 ? -0.629 -6.883 -3.662 1.00 81.06 83 TYR A O 1
ATOM 689 N N . VAL A 1 84 ? -0.182 -8.819 -2.597 1.00 84.88 84 VAL A N 1
ATOM 690 C CA . VAL A 1 84 ? -0.904 -8.503 -1.365 1.00 84.88 84 VAL A CA 1
ATOM 691 C C . VAL A 1 84 ? 0.121 -8.302 -0.261 1.00 84.88 84 VAL A C 1
ATOM 693 O O . VAL A 1 84 ? 0.933 -9.185 0.006 1.00 84.88 84 VAL A O 1
ATOM 696 N N . LEU A 1 85 ? 0.093 -7.128 0.359 1.00 83.69 85 LEU A N 1
ATOM 697 C CA . LEU A 1 85 ? 0.972 -6.754 1.459 1.00 83.69 85 LEU A CA 1
ATOM 698 C C . LEU A 1 85 ? 0.174 -6.784 2.765 1.00 83.69 85 LEU A C 1
ATOM 700 O O . LEU A 1 85 ? -0.893 -6.170 2.848 1.00 83.69 85 LEU A O 1
ATOM 704 N N . ASP A 1 86 ? 0.697 -7.469 3.782 1.00 86.25 86 ASP A N 1
ATOM 705 C CA . ASP A 1 86 ? 0.179 -7.379 5.149 1.00 86.25 86 ASP A CA 1
ATOM 706 C C . ASP A 1 86 ? 0.661 -6.068 5.782 1.00 86.25 86 ASP A C 1
ATOM 708 O O . ASP A 1 86 ? 1.859 -5.826 5.928 1.00 86.25 86 ASP A O 1
ATOM 712 N N . VAL A 1 87 ? -0.288 -5.206 6.138 1.00 84.75 87 VAL A N 1
ATOM 713 C CA . VAL A 1 87 ? -0.044 -3.920 6.805 1.00 84.75 87 VAL A CA 1
ATOM 714 C C . VAL A 1 87 ? -0.596 -3.912 8.227 1.00 84.75 87 VAL A C 1
ATOM 716 O O . VAL A 1 87 ? -0.621 -2.863 8.877 1.00 84.75 87 VAL A O 1
ATOM 719 N N . SER A 1 88 ? -1.032 -5.062 8.747 1.00 82.44 88 SER A N 1
ATOM 720 C CA . SER A 1 88 ? -1.627 -5.171 10.079 1.00 82.44 88 SER A CA 1
ATOM 721 C C . SER A 1 88 ? -0.670 -4.740 11.187 1.00 82.44 88 SER A C 1
ATOM 723 O O . SER A 1 88 ? -1.114 -4.108 12.138 1.00 82.44 88 SER A O 1
ATOM 725 N N . GLY A 1 89 ? 0.642 -4.942 11.027 1.00 81.19 89 GLY A N 1
ATOM 726 C CA . GLY A 1 89 ? 1.658 -4.448 11.968 1.00 81.19 89 GLY A CA 1
ATOM 727 C C . GLY A 1 89 ? 1.701 -2.920 12.120 1.00 81.19 89 GLY A C 1
ATOM 728 O O . GLY A 1 89 ? 2.131 -2.416 13.154 1.00 81.19 89 GLY A O 1
ATOM 729 N N . PHE A 1 90 ? 1.209 -2.179 11.125 1.00 76.94 90 PHE A N 1
ATOM 730 C CA . PHE A 1 90 ? 1.144 -0.714 11.135 1.00 76.94 90 PHE A CA 1
ATOM 731 C C . PHE A 1 90 ? -0.263 -0.191 11.448 1.00 76.94 90 PHE A C 1
ATOM 733 O O . PHE A 1 90 ? -0.431 0.885 12.020 1.00 76.94 90 PHE A O 1
ATOM 740 N N . THR A 1 91 ? -1.282 -0.970 11.090 1.00 72.75 91 THR A N 1
ATOM 741 C CA . THR A 1 91 ? -2.697 -0.573 11.112 1.00 72.75 91 THR A CA 1
ATOM 742 C C . THR A 1 91 ? -3.494 -1.211 12.252 1.00 72.75 91 THR A C 1
ATOM 744 O O . THR A 1 91 ? -4.701 -0.997 12.325 1.00 72.75 91 THR A O 1
ATOM 747 N N . ALA A 1 92 ? -2.832 -1.929 13.174 1.00 57.53 92 ALA A N 1
ATOM 748 C CA . ALA A 1 92 ? -3.373 -2.749 14.277 1.00 57.53 92 ALA A CA 1
ATOM 749 C C . ALA A 1 92 ? -4.411 -2.100 15.227 1.00 57.53 92 ALA A C 1
ATOM 751 O O . ALA A 1 92 ? -4.823 -2.720 16.204 1.00 57.53 92 ALA A O 1
ATOM 752 N N . ALA A 1 93 ? -4.892 -0.887 14.967 1.00 51.78 93 ALA A N 1
ATOM 753 C CA . ALA A 1 93 ? -6.062 -0.337 15.639 1.00 51.78 93 ALA A CA 1
ATOM 754 C C . ALA A 1 93 ? -7.385 -1.043 15.256 1.00 51.78 93 ALA A C 1
ATOM 756 O O . ALA A 1 93 ? -8.361 -0.901 15.988 1.00 51.78 93 ALA A O 1
ATOM 757 N N . ILE A 1 94 ? -7.436 -1.834 14.174 1.00 50.81 94 ILE A N 1
ATOM 758 C CA . ILE A 1 94 ? -8.669 -2.506 13.703 1.00 50.81 94 ILE A CA 1
ATOM 759 C C . ILE A 1 94 ? -8.811 -3.928 14.285 1.00 50.81 94 ILE A C 1
ATOM 761 O O . ILE A 1 94 ? -9.128 -4.893 13.597 1.00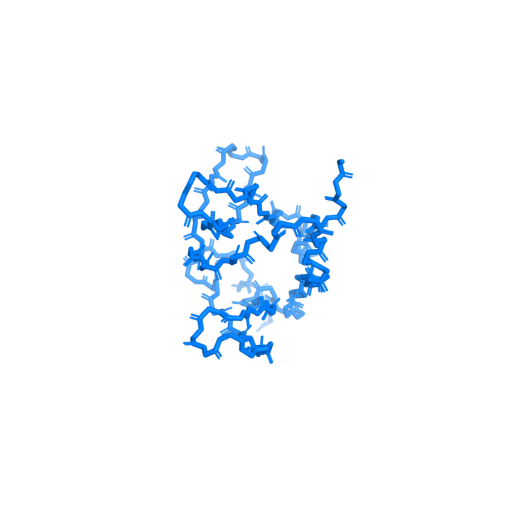 50.81 94 ILE A O 1
ATOM 765 N N . ALA A 1 95 ? -8.559 -4.074 15.584 1.00 40.25 95 ALA A N 1
ATOM 766 C CA . ALA A 1 95 ? -8.923 -5.270 16.340 1.00 40.25 95 ALA A CA 1
ATOM 767 C C . ALA A 1 95 ? -9.631 -4.866 17.638 1.00 40.25 95 ALA A C 1
ATOM 769 O O . ALA A 1 95 ? -9.119 -5.066 18.738 1.00 40.25 95 ALA A O 1
ATOM 770 N N . ARG A 1 96 ? -10.821 -4.267 17.516 1.00 38.03 96 ARG A N 1
ATOM 771 C CA . ARG A 1 96 ? -11.820 -4.275 18.593 1.00 38.03 96 ARG A CA 1
ATOM 772 C C . ARG A 1 96 ? -13.222 -4.488 18.025 1.00 38.03 96 ARG A C 1
ATOM 774 O O . ARG A 1 96 ? -13.710 -3.652 17.273 1.00 38.03 96 ARG A O 1
ATOM 781 N N . GLY A 1 97 ? -13.849 -5.576 18.474 1.00 34.00 97 GLY A N 1
ATOM 782 C CA . GLY A 1 97 ? -15.260 -5.931 18.285 1.00 34.00 97 GLY A CA 1
ATOM 783 C C . GLY A 1 97 ? -15.416 -7.074 17.283 1.00 34.00 97 GLY A C 1
ATOM 784 O O . GLY A 1 97 ? -15.083 -6.895 16.118 1.00 34.00 97 GLY A O 1
ATOM 785 N N . ILE A 1 98 ? -15.863 -8.271 17.663 1.00 37.59 98 ILE A N 1
ATOM 786 C CA . ILE A 1 98 ? -16.801 -8.673 18.732 1.00 37.59 98 ILE A CA 1
ATOM 787 C C . ILE A 1 98 ? -16.221 -9.725 19.677 1.00 37.59 98 ILE A C 1
ATOM 789 O O . ILE A 1 98 ? -15.456 -10.589 19.197 1.00 37.59 98 ILE A O 1
#

Foldseek 3Di:
DDPQWDAFLVSQWTWDWDDQDPQQKIWTWIAGPVVRDIDTQDIARHPQPVVDDPPPVFNFDADNLNQKTKGWGCRPPNDTDIDIGGCCVPVVPSPDDD

Mean predicted aligned error: 9.55 Å

Solvent-accessible surface area (backbone atoms only — not comparable to full-atom values): 6000 Å² total; per-residue (Å²): 136,80,89,50,70,30,65,33,78,84,62,55,39,35,39,38,70,48,75,60,46,101,84,23,35,28,40,33,31,39,34,28,76,91,74,74,42,76,45,79,79,45,76,40,54,50,82,68,50,93,95,45,84,77,77,70,77,44,67,59,41,61,40,89,71,42,36,32,38,36,40,61,45,32,56,89,77,76,51,84,42,80,46,79,44,83,41,36,94,80,46,63,81,70,76,78,86,133